Protein AF-A0A2X3IL36-F1 (afdb_monomer)

Mean predicted aligned error: 7.63 Å

Secondary structure (DSSP, 8-state):
-TTHHHHHHHHHH-TT--------SS---HHHHT-S----SSPPPTT--SPP-------------HHHHHHH---SSGGGGGGS--EEE-SSGGGG-EEEE-TTS-EEEE----SEEES-HHHH-SSTT--

Radius of gyration: 18.73 Å; Cα contacts (8 Å, |Δi|>4): 87; chains: 1; bounding box: 45×31×51 Å

Sequence (131 aa):
MCYCPFLKHTLATWPRLDIEVNFTDRVVDLVAEGFDLSLRLGNLPEDSQLIARTVQRIRPHLFASPDYLASSGVPGVPEDLRLHQRLIYGLSPQTADWTLFTTSNESVVVAGHSRIRFDSGEAIAPPLLQA

Foldseek 3Di:
DPCVVVVVVVCVVPVPDDDDDDDDQDDDDCVVVVHPDDDHDDDDDPPDPDDDDDPDDDDDDDDDDPVQCVVPNDDPDPQCCLVPADEFADPDPVRQWDFDADPVRDTDINDDDHPHYDPDPVVVDPDPPPD

Organism: NCBI:txid158822

InterPro domains:
  IPR005119 LysR, substrate-binding [PF03466] (5-125)
  IPR058163 LysR-type transcriptional regulator, proteobacterial-type [PTHR30537] (5-124)

Structure (mmCIF, N/CA/C/O backbone):
data_AF-A0A2X3IL36-F1
#
_entry.id   AF-A0A2X3IL36-F1
#
loop_
_atom_site.group_PDB
_atom_site.id
_atom_site.type_symbol
_atom_site.label_atom_id
_atom_site.label_alt_id
_atom_site.label_comp_id
_atom_site.label_asym_id
_atom_site.label_entity_id
_atom_site.label_seq_id
_atom_site.pdbx_PDB_ins_code
_atom_site.Cartn_x
_atom_site.Cartn_y
_atom_site.Cartn_z
_atom_site.occupancy
_atom_site.B_iso_or_equiv
_atom_site.auth_seq_id
_atom_site.auth_comp_id
_atom_site.auth_asym_id
_atom_site.auth_atom_id
_atom_site.pdbx_PDB_model_num
ATOM 1 N N . MET A 1 1 ? -7.039 -6.684 -11.180 1.00 51.50 1 MET A N 1
ATOM 2 C CA . MET A 1 1 ? -5.713 -6.097 -11.497 1.00 51.50 1 MET A CA 1
ATOM 3 C C . MET A 1 1 ? -5.857 -4.888 -12.419 1.00 51.50 1 MET A C 1
ATOM 5 O O . MET A 1 1 ? -6.236 -5.040 -13.572 1.00 51.50 1 MET A O 1
ATOM 9 N N . CYS A 1 2 ? -5.590 -3.681 -11.922 1.00 62.34 2 CYS A N 1
ATOM 10 C CA . CYS A 1 2 ? -5.830 -2.406 -12.617 1.00 62.34 2 CYS A CA 1
ATOM 11 C C . CYS A 1 2 ? -4.788 -2.026 -13.695 1.00 62.34 2 CYS A C 1
ATOM 13 O O . CYS A 1 2 ? -4.993 -1.046 -14.406 1.00 62.34 2 CYS A O 1
ATOM 15 N N . TYR A 1 3 ? -3.702 -2.792 -13.860 1.00 69.62 3 TYR A N 1
ATOM 16 C CA . TYR A 1 3 ? -2.597 -2.451 -14.774 1.00 69.62 3 TYR A CA 1
ATOM 17 C C . TYR A 1 3 ? -2.770 -2.979 -16.208 1.00 69.62 3 TYR A C 1
ATOM 19 O O . TYR A 1 3 ? -2.212 -2.413 -17.148 1.00 69.62 3 TYR A O 1
ATOM 27 N N . CYS A 1 4 ? -3.563 -4.037 -16.407 1.00 75.44 4 CYS A N 1
ATOM 28 C CA . CYS A 1 4 ? -3.726 -4.681 -17.715 1.00 75.44 4 CYS A CA 1
ATOM 29 C C . CYS A 1 4 ? -4.248 -3.742 -18.824 1.00 75.44 4 CYS A C 1
ATOM 31 O O . CYS A 1 4 ? -3.730 -3.824 -19.939 1.00 75.44 4 CYS A O 1
ATOM 33 N N . PRO A 1 5 ? -5.213 -2.828 -18.577 1.00 81.81 5 PRO A N 1
ATOM 34 C CA . PRO A 1 5 ? -5.667 -1.894 -19.610 1.00 81.81 5 PRO A CA 1
ATOM 35 C C . PRO A 1 5 ? -4.562 -0.943 -20.086 1.00 81.81 5 PRO A C 1
ATOM 37 O O . PRO A 1 5 ? -4.457 -0.679 -21.283 1.00 81.81 5 PRO A O 1
ATOM 40 N N . PHE A 1 6 ? -3.712 -0.473 -19.166 1.00 86.31 6 PHE A N 1
ATOM 41 C CA . PHE A 1 6 ? -2.587 0.403 -19.490 1.00 86.31 6 PHE A CA 1
ATOM 42 C C . PHE A 1 6 ? -1.535 -0.331 -20.327 1.00 86.31 6 PHE A C 1
ATOM 44 O O . PHE A 1 6 ? -1.179 0.136 -21.405 1.00 86.31 6 PHE A O 1
ATOM 51 N N . LEU A 1 7 ? -1.101 -1.517 -19.887 1.00 89.81 7 LEU A N 1
ATOM 52 C CA . LEU A 1 7 ? -0.116 -2.320 -20.620 1.00 89.81 7 LEU A CA 1
ATOM 53 C C . LEU A 1 7 ? -0.610 -2.677 -22.026 1.00 89.81 7 LEU A C 1
ATOM 55 O O . LEU A 1 7 ? 0.138 -2.556 -22.995 1.00 89.81 7 LEU A O 1
ATOM 59 N N . LYS A 1 8 ? -1.894 -3.033 -22.155 1.00 89.81 8 LYS A N 1
A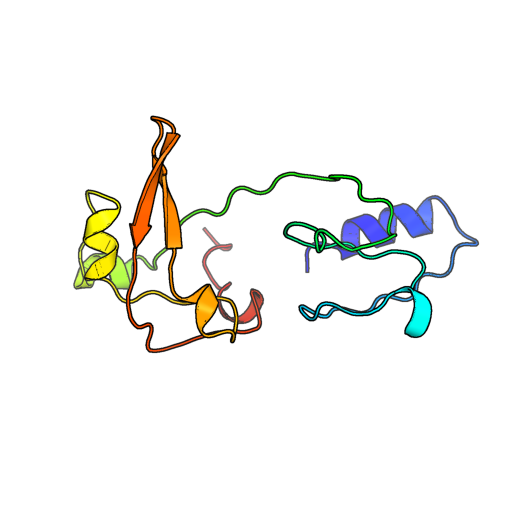TOM 60 C CA . LYS A 1 8 ? -2.520 -3.315 -23.451 1.00 89.81 8 LYS A CA 1
ATOM 61 C C . LYS A 1 8 ? -2.456 -2.109 -24.392 1.00 89.81 8 LYS A C 1
ATOM 63 O O . LYS A 1 8 ? -2.132 -2.273 -25.565 1.00 89.81 8 LYS A O 1
ATOM 68 N N . HIS A 1 9 ? -2.761 -0.911 -23.894 1.00 91.88 9 HIS A N 1
ATOM 69 C CA . HIS A 1 9 ? -2.670 0.317 -24.684 1.00 91.88 9 HIS A CA 1
ATOM 70 C C . HIS A 1 9 ? -1.224 0.627 -25.104 1.00 91.88 9 HIS A C 1
ATOM 72 O O . HIS A 1 9 ? -0.979 0.972 -26.261 1.00 91.88 9 HIS A O 1
ATOM 78 N N . THR A 1 10 ? -0.262 0.451 -24.198 1.00 91.62 10 THR A N 1
ATOM 79 C CA . THR A 1 10 ? 1.162 0.684 -24.470 1.00 91.62 10 THR A CA 1
ATOM 80 C C . THR A 1 10 ? 1.692 -0.244 -25.561 1.00 91.62 10 THR A C 1
ATOM 82 O O . THR A 1 10 ? 2.267 0.241 -26.533 1.00 91.62 10 THR A O 1
ATOM 85 N N . LEU A 1 11 ? 1.432 -1.552 -25.459 1.00 94.88 11 LEU A N 1
ATOM 86 C CA . LEU A 1 11 ? 1.857 -2.540 -26.461 1.00 94.88 11 LEU A CA 1
ATOM 87 C C . LEU A 1 11 ? 1.198 -2.303 -27.829 1.00 94.88 11 LEU A C 1
ATOM 89 O O . LEU A 1 11 ? 1.837 -2.474 -28.862 1.00 94.88 11 LEU A O 1
ATOM 93 N N . ALA A 1 12 ? -0.061 -1.847 -27.852 1.00 94.94 12 ALA A N 1
ATOM 94 C CA . ALA A 1 12 ? -0.733 -1.464 -29.095 1.00 94.94 12 ALA A CA 1
ATOM 95 C C . ALA A 1 12 ? -0.111 -0.215 -29.747 1.00 94.94 12 ALA A C 1
ATOM 97 O O . ALA A 1 12 ? -0.097 -0.097 -30.970 1.00 94.94 12 ALA A O 1
ATOM 98 N N . THR A 1 13 ? 0.406 0.712 -28.938 1.00 97.44 13 THR A N 1
ATOM 99 C CA . THR A 1 13 ? 1.039 1.954 -29.410 1.00 97.44 13 THR A CA 1
ATOM 100 C C . THR A 1 13 ? 2.481 1.716 -29.872 1.00 97.44 13 THR A C 1
ATOM 102 O O . THR A 1 13 ? 2.940 2.371 -30.807 1.00 97.44 13 THR A O 1
ATOM 105 N N . TRP A 1 14 ? 3.185 0.754 -29.263 1.00 96.81 14 TRP A N 1
ATOM 106 C CA . TRP A 1 14 ? 4.589 0.431 -29.540 1.00 96.81 14 TRP A CA 1
ATOM 107 C C . TRP A 1 14 ? 4.774 -1.066 -29.852 1.00 96.81 14 TRP A C 1
ATOM 109 O O . TRP A 1 14 ? 5.218 -1.821 -28.992 1.00 96.81 14 TRP A O 1
ATOM 119 N N . PRO A 1 15 ? 4.513 -1.517 -31.094 1.00 95.44 15 PRO A N 1
ATOM 120 C CA . PRO A 1 15 ? 4.444 -2.949 -31.421 1.00 95.44 15 PRO A CA 1
ATOM 121 C C . PRO A 1 15 ? 5.761 -3.734 -31.334 1.00 95.44 15 PRO A C 1
ATOM 123 O O . PRO A 1 15 ? 5.748 -4.953 -31.451 1.00 95.44 15 PRO A O 1
ATOM 126 N N . ARG A 1 16 ? 6.902 -3.046 -31.205 1.00 97.31 16 ARG A N 1
ATOM 127 C CA . ARG A 1 16 ? 8.234 -3.663 -31.051 1.00 97.31 16 ARG A CA 1
ATOM 128 C C . ARG A 1 16 ? 8.720 -3.677 -29.600 1.00 97.31 16 ARG A C 1
ATOM 130 O O . ARG A 1 16 ? 9.876 -4.003 -29.364 1.00 97.31 16 ARG A O 1
ATOM 137 N N . LEU A 1 17 ? 7.896 -3.209 -28.666 1.00 95.50 17 LEU A N 1
ATOM 138 C CA . LEU A 1 17 ? 8.231 -3.166 -27.252 1.00 95.50 17 LEU A CA 1
ATOM 139 C C . LEU A 1 17 ? 7.848 -4.498 -26.606 1.00 95.50 17 LEU A C 1
ATOM 141 O O . LEU A 1 17 ? 6.673 -4.859 -26.609 1.00 95.50 17 LEU A O 1
ATOM 145 N N . ASP A 1 18 ? 8.823 -5.167 -26.004 1.00 94.44 18 ASP A N 1
ATOM 146 C CA . ASP A 1 18 ? 8.591 -6.289 -25.098 1.00 94.44 18 ASP A CA 1
ATOM 147 C C . ASP A 1 18 ? 8.552 -5.769 -23.655 1.00 94.44 18 ASP A C 1
ATOM 149 O O . ASP A 1 18 ? 9.320 -4.879 -23.286 1.00 94.44 18 ASP A O 1
ATOM 153 N N . ILE A 1 19 ? 7.625 -6.283 -22.842 1.00 92.56 19 ILE A N 1
ATOM 154 C CA . ILE A 1 19 ? 7.458 -5.871 -21.442 1.00 92.56 19 ILE A CA 1
ATOM 155 C C . ILE A 1 19 ? 7.434 -7.114 -20.556 1.00 92.56 19 ILE A C 1
ATOM 157 O O . ILE A 1 19 ? 6.523 -7.936 -20.659 1.00 92.56 19 ILE A O 1
ATOM 161 N N . GLU A 1 20 ? 8.387 -7.197 -19.633 1.00 92.88 20 GLU A N 1
ATOM 162 C CA . GLU A 1 20 ? 8.361 -8.127 -18.506 1.00 92.88 20 GLU A CA 1
ATOM 163 C C . GLU A 1 20 ? 7.881 -7.388 -17.250 1.00 92.88 20 GLU A C 1
ATOM 165 O O . GLU A 1 20 ? 8.306 -6.266 -16.976 1.00 92.88 20 GLU A O 1
ATOM 170 N N . VAL A 1 21 ? 6.951 -7.986 -16.497 1.00 91.25 21 VAL A N 1
ATOM 171 C CA . VAL A 1 21 ? 6.355 -7.354 -15.311 1.00 91.25 21 VAL A CA 1
ATOM 172 C C . VAL A 1 21 ? 6.494 -8.266 -14.103 1.00 91.25 21 VAL A C 1
ATOM 174 O O . VAL A 1 21 ? 6.005 -9.394 -14.111 1.00 91.25 21 VAL A O 1
ATOM 177 N N . ASN A 1 22 ? 7.087 -7.733 -13.037 1.00 90.44 22 ASN A N 1
ATOM 178 C CA . ASN A 1 22 ? 7.132 -8.358 -11.723 1.00 90.44 22 ASN A CA 1
ATOM 179 C C . ASN A 1 22 ? 6.240 -7.582 -10.739 1.00 90.44 22 ASN A C 1
ATOM 181 O O . ASN A 1 22 ? 6.294 -6.353 -10.687 1.00 90.44 22 ASN A O 1
ATOM 185 N N . PHE A 1 23 ? 5.421 -8.294 -9.961 1.00 87.00 23 PHE A N 1
ATOM 186 C CA . PHE A 1 23 ? 4.609 -7.705 -8.896 1.00 87.00 23 PHE A CA 1
ATOM 187 C C . PHE A 1 23 ? 5.192 -8.085 -7.537 1.00 87.00 23 PHE A C 1
ATOM 189 O O . PHE A 1 23 ? 5.213 -9.259 -7.171 1.00 87.00 23 PHE A O 1
ATOM 196 N N . THR A 1 24 ? 5.645 -7.084 -6.786 1.00 84.75 24 THR A N 1
ATOM 197 C CA . THR A 1 24 ? 6.182 -7.264 -5.437 1.00 84.75 24 THR A CA 1
ATOM 198 C C . THR A 1 24 ? 5.997 -5.995 -4.612 1.00 84.75 24 THR A C 1
ATO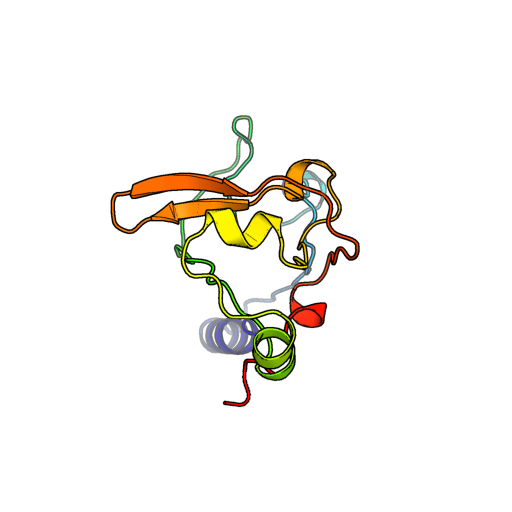M 200 O O . THR A 1 24 ? 6.248 -4.888 -5.089 1.00 84.75 24 THR A O 1
ATOM 203 N N . ASP A 1 25 ? 5.591 -6.148 -3.353 1.00 78.44 25 ASP A N 1
ATOM 204 C CA . ASP A 1 25 ? 5.527 -5.041 -2.391 1.00 78.44 25 ASP A CA 1
ATOM 205 C C . ASP A 1 25 ? 6.896 -4.717 -1.773 1.00 78.44 25 ASP A C 1
ATOM 207 O O . ASP A 1 25 ? 7.094 -3.660 -1.164 1.00 78.44 25 ASP A O 1
ATOM 211 N N . ARG A 1 26 ? 7.888 -5.598 -1.952 1.00 78.38 26 ARG A N 1
ATOM 212 C CA . ARG A 1 26 ? 9.239 -5.399 -1.417 1.00 78.38 26 ARG A CA 1
ATOM 213 C C . ARG A 1 26 ? 9.926 -4.222 -2.096 1.00 78.38 26 ARG A C 1
ATOM 215 O O . ARG A 1 26 ? 9.728 -3.960 -3.282 1.00 78.38 26 ARG A O 1
ATOM 222 N N . VAL A 1 27 ? 10.745 -3.497 -1.339 1.00 78.69 27 VAL A N 1
ATOM 223 C CA . VAL A 1 27 ? 11.719 -2.565 -1.920 1.00 78.69 27 VAL A CA 1
ATOM 224 C C . VAL A 1 27 ? 12.866 -3.411 -2.463 1.00 78.69 27 VAL A C 1
ATOM 226 O O . VAL A 1 27 ? 13.491 -4.148 -1.703 1.00 78.69 27 VAL A O 1
ATOM 229 N N . VAL A 1 28 ? 13.068 -3.347 -3.775 1.00 83.56 28 VAL A N 1
ATOM 230 C CA . VAL A 1 28 ? 14.089 -4.095 -4.517 1.00 83.56 28 VAL A CA 1
ATOM 231 C C . VAL A 1 28 ? 15.140 -3.133 -5.053 1.00 83.56 28 VAL A C 1
ATOM 233 O O . VAL A 1 28 ? 14.840 -1.959 -5.296 1.00 83.56 28 VAL A O 1
ATOM 236 N N . ASP A 1 29 ? 16.361 -3.623 -5.231 1.00 85.75 29 ASP A N 1
ATOM 237 C CA . ASP A 1 29 ? 17.412 -2.863 -5.900 1.00 85.75 29 ASP A CA 1
ATOM 238 C C . ASP A 1 29 ? 17.230 -3.018 -7.412 1.00 85.75 29 ASP A C 1
ATOM 240 O O . ASP A 1 29 ? 17.527 -4.065 -7.983 1.00 85.75 29 ASP A O 1
ATOM 244 N N . LEU A 1 30 ? 16.713 -1.972 -8.060 1.00 88.75 30 LEU A N 1
ATOM 245 C CA . LEU A 1 30 ? 16.410 -2.011 -9.492 1.00 88.75 30 LEU A CA 1
ATOM 246 C C . LEU A 1 30 ? 17.653 -2.267 -10.343 1.00 88.75 30 LEU A C 1
ATOM 248 O O . LEU A 1 30 ? 17.560 -2.952 -11.354 1.00 88.75 30 LEU A O 1
ATOM 252 N N . VAL A 1 31 ? 18.812 -1.750 -9.929 1.00 87.88 31 VAL A N 1
ATOM 253 C CA . VAL A 1 31 ? 20.050 -1.888 -10.700 1.00 87.88 31 VAL A CA 1
ATOM 254 C C . VAL A 1 31 ? 20.587 -3.305 -10.558 1.00 87.88 31 VAL A C 1
ATOM 256 O O . VAL A 1 31 ? 20.901 -3.942 -11.561 1.00 87.88 31 VAL A O 1
ATOM 259 N N . ALA A 1 32 ? 20.666 -3.814 -9.327 1.00 89.56 32 ALA A N 1
ATOM 260 C CA . ALA A 1 32 ? 21.170 -5.160 -9.077 1.00 89.56 32 ALA A CA 1
ATOM 261 C C . ALA A 1 32 ? 20.249 -6.252 -9.648 1.00 89.56 32 ALA A C 1
ATOM 263 O O . ALA A 1 32 ? 20.739 -7.293 -10.083 1.00 89.56 32 ALA A O 1
ATOM 264 N N . GLU A 1 33 ? 18.933 -6.018 -9.665 1.00 89.44 33 GLU A N 1
ATOM 265 C CA . GLU A 1 33 ? 17.936 -6.967 -10.178 1.00 89.44 33 GLU A CA 1
ATOM 266 C C . GLU A 1 33 ? 17.613 -6.775 -11.673 1.00 89.44 33 GLU A C 1
ATOM 268 O O . GLU A 1 33 ? 16.869 -7.571 -12.240 1.00 89.44 33 GLU A O 1
ATOM 273 N N . GLY A 1 34 ? 18.199 -5.771 -12.337 1.00 91.50 34 GLY A N 1
ATOM 274 C CA . GLY A 1 34 ? 18.059 -5.565 -13.783 1.00 91.50 34 GLY A CA 1
ATOM 275 C C . GLY A 1 34 ? 16.718 -4.970 -14.226 1.00 91.50 34 GLY A C 1
ATOM 276 O O . GLY A 1 34 ? 16.301 -5.183 -15.361 1.00 91.50 34 GLY A O 1
ATOM 277 N N . PHE A 1 35 ? 16.035 -4.229 -13.351 1.00 92.81 35 PHE A N 1
ATOM 278 C CA . PHE A 1 35 ? 14.810 -3.506 -13.687 1.00 92.81 35 PHE A CA 1
ATOM 279 C C . PHE A 1 35 ? 15.111 -2.106 -14.232 1.00 92.81 35 PHE A C 1
ATOM 281 O O . PHE A 1 35 ? 15.775 -1.301 -13.581 1.00 92.81 35 PHE A O 1
ATOM 288 N N . ASP A 1 36 ? 14.505 -1.763 -15.369 1.00 91.88 36 ASP A N 1
ATOM 289 C CA . ASP A 1 36 ? 14.602 -0.413 -15.943 1.00 91.88 36 ASP A CA 1
ATOM 290 C C . ASP A 1 36 ? 13.694 0.610 -15.235 1.00 91.88 36 ASP A C 1
ATOM 292 O O . ASP A 1 36 ? 13.979 1.809 -15.202 1.00 91.88 36 ASP A O 1
ATOM 296 N N . LEU A 1 37 ? 12.561 0.153 -14.687 1.00 90.56 37 LEU A N 1
ATOM 297 C CA . LEU A 1 37 ? 11.534 1.004 -14.087 1.00 90.56 37 LEU A CA 1
ATOM 298 C C . LEU A 1 37 ? 10.819 0.276 -12.947 1.00 90.56 37 LEU A C 1
ATOM 300 O O . LEU A 1 37 ? 10.492 -0.902 -13.054 1.00 90.56 37 LEU A O 1
ATOM 304 N N . SER A 1 38 ? 10.472 1.019 -11.893 1.00 90.00 38 SER A N 1
ATOM 305 C CA . SER A 1 38 ? 9.489 0.567 -10.906 1.00 90.00 38 SER A CA 1
ATOM 306 C C . SER A 1 38 ? 8.359 1.573 -10.735 1.00 90.00 38 SER A C 1
ATOM 308 O O . SER A 1 38 ? 8.564 2.788 -10.758 1.00 90.00 38 SER A O 1
ATOM 310 N N . LEU A 1 39 ? 7.149 1.051 -10.545 1.00 88.50 39 LEU A N 1
ATOM 311 C CA . LEU A 1 39 ? 5.984 1.818 -10.122 1.00 88.50 39 LEU A CA 1
ATOM 312 C C . LEU A 1 39 ? 5.690 1.447 -8.673 1.00 88.50 39 LEU A C 1
ATOM 314 O O . LEU A 1 39 ? 5.435 0.284 -8.373 1.00 88.50 39 LEU A O 1
ATOM 318 N N . ARG A 1 40 ? 5.746 2.430 -7.771 1.00 84.56 40 ARG A N 1
ATOM 319 C CA . ARG A 1 40 ? 5.597 2.202 -6.329 1.00 84.56 40 ARG A CA 1
ATOM 320 C C . ARG A 1 40 ? 4.583 3.152 -5.710 1.00 84.56 40 ARG A C 1
ATOM 322 O O . ARG A 1 40 ? 4.446 4.299 -6.134 1.00 84.56 40 ARG A O 1
ATOM 329 N N . LEU A 1 41 ? 3.906 2.663 -4.675 1.00 82.00 41 LEU A N 1
ATOM 330 C CA . LEU A 1 41 ? 3.150 3.487 -3.739 1.00 82.00 41 LEU A CA 1
ATOM 331 C C . LEU A 1 41 ? 4.078 3.891 -2.588 1.00 82.00 41 LEU A C 1
ATOM 333 O O . LEU A 1 41 ? 4.734 3.036 -1.999 1.00 82.00 41 LEU A O 1
ATOM 337 N N . GLY A 1 42 ? 4.117 5.184 -2.269 1.00 77.19 42 GLY A N 1
ATOM 338 C CA . GLY A 1 42 ? 4.963 5.734 -1.209 1.00 77.19 42 GLY A CA 1
ATOM 339 C C . GLY A 1 42 ? 6.200 6.468 -1.726 1.00 77.19 42 GLY A C 1
ATOM 340 O O . GLY A 1 42 ? 6.384 6.663 -2.929 1.00 77.19 42 GLY A O 1
ATOM 341 N N . ASN A 1 43 ? 7.020 6.931 -0.789 1.00 68.69 43 ASN A N 1
ATOM 342 C CA . ASN A 1 43 ? 8.222 7.704 -1.079 1.00 68.69 43 ASN A CA 1
ATOM 343 C C . ASN A 1 43 ? 9.403 6.771 -1.382 1.00 68.69 43 ASN A C 1
ATOM 345 O O . ASN A 1 43 ? 9.472 5.654 -0.866 1.00 68.69 43 ASN A O 1
ATOM 349 N N . LEU A 1 44 ? 10.341 7.238 -2.209 1.00 69.12 44 LEU A N 1
ATOM 350 C CA . LEU A 1 44 ? 11.643 6.583 -2.321 1.00 69.12 44 LEU A CA 1
ATOM 351 C C . LEU A 1 44 ? 12.435 6.772 -1.016 1.00 69.12 44 LEU A C 1
ATOM 353 O O . LEU A 1 44 ? 12.232 7.785 -0.341 1.00 69.12 44 LEU A O 1
ATOM 357 N N . PRO A 1 45 ? 13.342 5.838 -0.674 1.00 68.75 45 PRO A N 1
ATOM 358 C CA . PRO A 1 45 ? 14.322 6.060 0.384 1.00 68.75 45 PRO A CA 1
ATOM 359 C C . PRO A 1 45 ? 15.094 7.361 0.136 1.00 68.75 45 PRO A C 1
ATOM 361 O O . PRO A 1 45 ? 15.449 7.645 -1.010 1.00 68.75 45 PRO A O 1
ATOM 364 N N . GLU A 1 46 ? 15.365 8.125 1.197 1.00 63.62 46 GLU A N 1
ATOM 365 C CA . GLU A 1 46 ? 16.060 9.422 1.105 1.00 63.62 46 GLU A CA 1
ATOM 366 C C . GLU A 1 46 ? 17.453 9.299 0.463 1.00 63.62 46 GLU A C 1
ATOM 368 O O . GLU A 1 46 ? 17.874 10.198 -0.259 1.00 63.62 46 GLU A O 1
ATOM 373 N N . ASP A 1 47 ? 18.106 8.144 0.625 1.00 62.91 47 ASP A N 1
ATOM 374 C CA . ASP A 1 47 ? 19.454 7.867 0.109 1.00 62.91 47 ASP A CA 1
ATOM 375 C C . ASP A 1 47 ? 19.471 7.202 -1.284 1.00 62.91 47 ASP A C 1
ATOM 377 O O . ASP A 1 47 ? 20.490 6.665 -1.724 1.00 62.91 47 ASP A O 1
ATOM 381 N N . SER A 1 48 ? 18.343 7.184 -2.000 1.00 71.94 48 SER A N 1
ATOM 382 C CA . SER A 1 48 ? 18.290 6.582 -3.333 1.00 71.94 48 SER A CA 1
ATOM 383 C C . SER A 1 48 ? 18.947 7.483 -4.385 1.00 71.94 48 SER A C 1
ATOM 385 O O . SER A 1 48 ? 18.553 8.631 -4.565 1.00 71.94 48 SER A O 1
ATOM 387 N N . GLN A 1 49 ? 19.886 6.938 -5.167 1.00 81.81 49 GLN A N 1
ATOM 388 C CA . GLN A 1 49 ? 20.431 7.612 -6.360 1.00 81.81 49 GLN A CA 1
ATOM 389 C C . GLN A 1 49 ? 19.472 7.572 -7.570 1.00 81.81 49 GLN A C 1
ATOM 391 O O . GLN A 1 49 ? 19.848 7.945 -8.681 1.00 81.81 49 GLN A O 1
ATOM 396 N N . LEU A 1 50 ? 18.239 7.088 -7.386 1.00 85.38 50 LEU A N 1
ATOM 397 C CA . LEU A 1 50 ? 17.249 6.962 -8.450 1.00 85.38 50 LEU A CA 1
ATOM 398 C C . LEU A 1 50 ? 16.524 8.287 -8.707 1.00 85.38 50 LEU A C 1
ATOM 400 O O . LEU A 1 50 ? 16.210 9.049 -7.793 1.00 85.38 50 LEU A O 1
ATOM 404 N N . ILE A 1 51 ? 16.167 8.524 -9.970 1.00 88.19 51 ILE A N 1
ATOM 405 C CA . ILE A 1 51 ? 15.294 9.639 -10.342 1.00 88.19 51 ILE A CA 1
ATOM 406 C C . ILE A 1 51 ? 13.840 9.241 -10.067 1.00 88.19 51 ILE A C 1
ATOM 408 O O . ILE A 1 51 ? 13.310 8.307 -10.668 1.00 88.19 51 ILE A O 1
ATOM 412 N N . ALA A 1 52 ? 13.173 9.989 -9.187 1.00 88.19 52 ALA A N 1
ATOM 413 C CA . ALA A 1 52 ? 11.763 9.802 -8.857 1.00 88.19 52 ALA A CA 1
ATOM 414 C C . ALA A 1 52 ? 10.863 10.758 -9.643 1.00 88.19 52 ALA A C 1
ATOM 416 O O . ALA A 1 52 ? 11.129 11.959 -9.715 1.00 88.19 52 ALA A O 1
ATOM 417 N N . ARG A 1 53 ? 9.714 10.266 -10.116 1.00 88.31 53 ARG A N 1
ATOM 418 C CA . ARG A 1 53 ? 8.621 11.123 -10.586 1.00 88.31 53 ARG A CA 1
ATOM 419 C C . ARG A 1 53 ? 7.290 10.649 -10.024 1.00 88.31 53 ARG A C 1
ATOM 421 O O . ARG A 1 53 ? 6.905 9.499 -10.202 1.00 88.31 53 ARG A O 1
ATOM 428 N N . THR A 1 54 ? 6.545 11.559 -9.401 1.00 89.31 54 THR A N 1
ATOM 429 C CA . THR A 1 54 ? 5.155 11.286 -9.021 1.00 89.31 54 THR A CA 1
ATOM 430 C C . THR A 1 54 ? 4.294 11.172 -10.278 1.00 89.31 54 THR A C 1
ATOM 432 O O . THR A 1 54 ? 4.127 12.152 -11.003 1.00 89.31 54 THR A O 1
ATOM 435 N N . VAL A 1 55 ? 3.740 9.982 -10.524 1.00 88.69 55 VAL A N 1
ATOM 436 C CA . VAL A 1 55 ? 2.787 9.734 -11.622 1.00 88.69 55 VAL A CA 1
ATOM 437 C C . VAL A 1 55 ? 1.363 10.077 -11.187 1.00 88.69 55 VAL A C 1
ATOM 439 O O . VAL A 1 55 ? 0.625 10.719 -11.927 1.00 88.69 55 VAL A O 1
ATOM 442 N N . GLN A 1 56 ? 0.989 9.700 -9.963 1.00 86.31 56 GLN A N 1
ATOM 443 C CA . GLN A 1 56 ? -0.325 9.976 -9.394 1.00 86.31 56 GLN A CA 1
ATOM 444 C C . GLN A 1 56 ? -0.249 10.018 -7.866 1.00 86.31 56 GLN A C 1
ATOM 446 O O . GLN A 1 56 ? 0.554 9.317 -7.254 1.00 86.31 56 GLN A O 1
ATOM 451 N N . ARG A 1 57 ? -1.106 10.834 -7.246 1.00 85.88 57 ARG A N 1
ATOM 452 C CA . ARG A 1 57 ? -1.355 10.800 -5.800 1.00 85.88 57 ARG A CA 1
ATOM 453 C C . ARG A 1 57 ? -2.655 10.050 -5.549 1.00 85.88 57 ARG A C 1
ATOM 455 O O . ARG A 1 57 ? -3.682 10.398 -6.128 1.00 85.88 57 ARG A O 1
ATOM 462 N N . ILE A 1 58 ? -2.602 9.041 -4.691 1.00 80.88 58 ILE A N 1
ATOM 463 C CA . ILE A 1 58 ? -3.768 8.263 -4.268 1.00 80.88 58 ILE A CA 1
ATOM 464 C C . ILE A 1 58 ? -4.080 8.650 -2.827 1.00 80.88 58 ILE A C 1
ATOM 466 O O . ILE A 1 58 ? -3.169 8.810 -2.016 1.00 80.88 58 ILE A O 1
ATOM 470 N N . ARG A 1 59 ? -5.366 8.832 -2.521 1.00 78.19 59 ARG A N 1
ATOM 471 C CA . ARG A 1 59 ? -5.841 9.083 -1.160 1.00 78.19 59 ARG A CA 1
ATOM 472 C C . ARG A 1 59 ? -6.494 7.804 -0.641 1.00 78.19 59 ARG A C 1
ATOM 474 O O . ARG A 1 59 ? -7.492 7.386 -1.228 1.00 78.19 59 ARG A O 1
ATOM 481 N N . PRO A 1 60 ? -5.934 7.153 0.389 1.00 78.88 60 PRO A N 1
ATOM 482 C CA . PRO A 1 60 ? -6.604 6.024 1.008 1.00 78.88 60 PRO A CA 1
ATOM 483 C C . PRO A 1 60 ? -7.878 6.509 1.707 1.00 78.88 60 PRO A C 1
ATOM 485 O O . PRO A 1 60 ? -7.918 7.604 2.269 1.00 78.88 60 PRO A O 1
ATOM 488 N N . HIS A 1 61 ? -8.908 5.672 1.671 1.00 83.44 61 HIS A N 1
ATOM 489 C CA . HIS A 1 61 ? -10.154 5.872 2.399 1.00 83.44 61 HIS A CA 1
ATOM 490 C C . HIS A 1 61 ? -10.352 4.720 3.383 1.00 83.44 61 HIS A C 1
ATOM 492 O O . HIS A 1 61 ? -9.806 3.631 3.197 1.00 83.44 61 HIS A O 1
ATOM 498 N N . LEU A 1 62 ? -11.121 4.978 4.438 1.00 86.69 62 LEU A N 1
ATOM 499 C CA . LEU A 1 62 ? -11.505 3.961 5.407 1.00 86.69 62 LEU A CA 1
ATOM 500 C C . LEU A 1 62 ? -12.790 3.284 4.949 1.00 86.69 62 LEU A C 1
ATOM 502 O O . LEU A 1 62 ? -13.736 3.949 4.531 1.00 86.69 62 LEU A O 1
ATOM 506 N N . PHE A 1 63 ? -12.816 1.963 5.068 1.00 87.62 63 PHE A N 1
ATOM 507 C CA . PHE A 1 63 ? -13.964 1.144 4.719 1.00 87.62 63 PHE A CA 1
ATOM 508 C C . PHE A 1 63 ? -14.229 0.133 5.826 1.00 87.62 63 PHE A C 1
ATOM 510 O O . PHE A 1 63 ? -13.312 -0.314 6.516 1.00 87.62 63 PHE A O 1
ATOM 517 N N . ALA A 1 64 ? -15.491 -0.246 5.961 1.00 90.00 6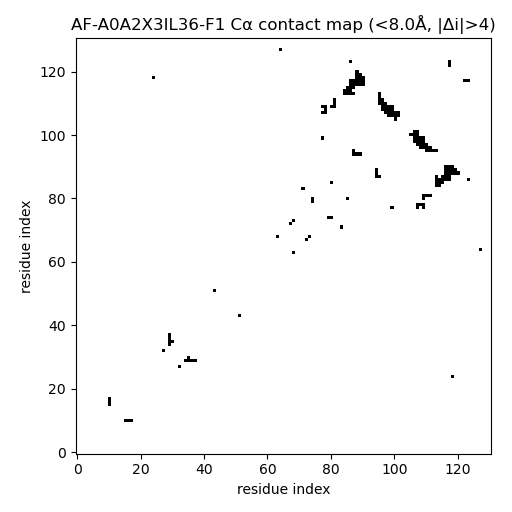4 ALA A N 1
ATOM 518 C CA . ALA A 1 64 ? -15.942 -1.317 6.829 1.00 90.00 64 ALA A CA 1
ATOM 519 C C . ALA A 1 64 ? -17.139 -2.005 6.169 1.00 90.00 64 ALA A C 1
ATOM 521 O O . ALA A 1 64 ? -17.861 -1.381 5.388 1.00 90.00 64 ALA A O 1
ATOM 522 N N . SER A 1 65 ? -17.355 -3.286 6.468 1.00 90.50 65 SER A N 1
ATOM 523 C CA . SER A 1 65 ? -18.561 -3.964 5.998 1.00 90.50 65 SER A CA 1
ATOM 524 C C . SER A 1 65 ? -19.799 -3.424 6.731 1.00 90.50 65 SER A C 1
ATOM 526 O O . SER A 1 65 ? -19.701 -3.051 7.907 1.00 90.50 65 SER A O 1
ATOM 528 N N . PRO A 1 66 ? -20.978 -3.412 6.085 1.00 90.81 66 PRO A N 1
ATOM 529 C CA . PRO A 1 66 ? -22.222 -3.017 6.743 1.00 90.81 66 PRO A CA 1
ATOM 530 C C . PRO A 1 66 ? -22.500 -3.825 8.020 1.00 90.81 66 PRO A C 1
ATOM 532 O O . PRO A 1 66 ? -22.824 -3.243 9.052 1.00 90.81 66 PRO A O 1
ATOM 535 N N . ASP A 1 67 ? -22.278 -5.142 7.987 1.00 92.94 67 ASP A N 1
ATOM 536 C CA . ASP A 1 67 ? -22.490 -6.036 9.137 1.00 92.94 67 ASP A CA 1
ATOM 537 C C . ASP A 1 67 ? -21.560 -5.715 10.317 1.00 92.94 67 ASP A C 1
ATOM 539 O O . ASP A 1 67 ? -21.947 -5.799 11.489 1.00 92.94 67 ASP A O 1
ATOM 543 N N . TYR A 1 68 ? -20.323 -5.303 10.023 1.00 91.88 68 TYR A N 1
ATOM 544 C CA . TYR A 1 68 ? -19.393 -4.855 11.053 1.00 91.88 68 TYR A CA 1
ATOM 545 C C . TYR A 1 68 ? -19.890 -3.570 11.719 1.00 91.88 68 TYR A C 1
ATOM 547 O O . TYR A 1 68 ? -19.919 -3.487 12.946 1.00 91.88 68 TYR A O 1
ATOM 555 N N . LEU A 1 69 ? -20.335 -2.589 10.930 1.00 93.38 69 LEU A N 1
ATOM 556 C CA . LEU A 1 69 ? -20.851 -1.322 11.455 1.00 93.38 69 LEU A CA 1
ATOM 557 C C . LEU A 1 69 ? -22.164 -1.504 12.229 1.00 93.38 69 LEU A C 1
ATOM 559 O O . LEU A 1 69 ? -22.373 -0.834 13.237 1.00 93.38 69 LEU A O 1
ATOM 563 N N . ALA A 1 70 ? -23.021 -2.442 11.816 1.00 93.94 70 ALA A N 1
ATOM 564 C CA . ALA A 1 70 ? -24.257 -2.765 12.526 1.00 93.94 70 ALA A CA 1
ATOM 565 C C . ALA A 1 70 ? -24.003 -3.351 13.927 1.00 93.94 70 ALA A C 1
ATOM 567 O O . ALA A 1 70 ? -24.771 -3.094 14.851 1.00 93.94 70 ALA A O 1
ATOM 568 N N . SER A 1 71 ? -22.927 -4.125 14.094 1.00 94.69 71 SER A N 1
ATOM 569 C CA . SER A 1 71 ? -22.576 -4.761 15.373 1.00 94.69 71 SER A CA 1
ATOM 570 C C . SER A 1 71 ? -21.649 -3.916 16.250 1.00 94.69 71 SER A C 1
ATOM 572 O O . SER A 1 71 ? -21.760 -3.959 17.472 1.00 94.69 71 SER A O 1
ATOM 574 N N . SER A 1 72 ? -20.736 -3.158 15.640 1.00 93.50 72 SER A N 1
ATOM 575 C CA . SER A 1 72 ? -19.681 -2.411 16.341 1.00 93.50 72 SER A CA 1
ATOM 576 C C . SER A 1 72 ? -19.944 -0.907 16.432 1.00 93.50 72 SER A C 1
ATOM 578 O O . SER A 1 72 ? -19.204 -0.210 17.119 1.00 93.50 72 SER A O 1
ATOM 580 N N . GLY A 1 73 ? -20.981 -0.401 15.760 1.00 94.50 73 GLY A N 1
ATOM 581 C CA . GLY A 1 73 ? -21.265 1.027 15.649 1.00 94.50 73 GLY A CA 1
ATOM 582 C C . GLY A 1 73 ? -20.447 1.724 14.556 1.00 94.50 73 GLY A C 1
ATOM 583 O O . GLY A 1 73 ? -19.477 1.181 14.023 1.00 94.50 73 GLY A O 1
ATOM 584 N N . VAL A 1 74 ? -20.864 2.945 14.212 1.00 94.94 74 VAL A N 1
ATOM 585 C CA . VAL A 1 74 ? -20.162 3.820 13.261 1.00 94.94 74 VAL A CA 1
ATOM 586 C C . VAL A 1 74 ? -19.288 4.809 14.046 1.00 94.94 74 VAL A C 1
ATOM 588 O O . VAL A 1 74 ? -19.834 5.507 14.902 1.00 94.94 74 VAL A O 1
ATOM 591 N N . PRO A 1 75 ? -17.973 4.904 13.763 1.00 93.38 75 PRO A N 1
ATOM 592 C CA . PRO A 1 75 ? -17.091 5.900 14.374 1.00 93.38 75 PRO A CA 1
ATOM 593 C C . PRO A 1 75 ? -17.587 7.327 14.106 1.00 93.38 75 PRO A C 1
ATOM 595 O O . PRO A 1 75 ? -17.866 7.671 12.955 1.00 93.38 75 PRO A O 1
ATOM 598 N N . GLY A 1 76 ? -17.673 8.162 15.143 1.00 91.19 76 GLY A N 1
ATOM 599 C CA . GLY A 1 76 ? -18.031 9.577 15.011 1.00 91.19 76 GLY A CA 1
ATOM 600 C C . GLY A 1 76 ? -16.811 10.469 14.783 1.00 91.19 76 GLY A C 1
ATOM 601 O O . GLY A 1 76 ? -16.898 11.464 14.063 1.00 91.19 76 GLY A O 1
ATOM 602 N N . VAL A 1 77 ? -15.669 10.092 15.364 1.00 89.50 77 VAL A N 1
ATOM 603 C CA . VAL A 1 77 ? -14.381 10.788 15.229 1.00 89.50 77 VAL A CA 1
ATOM 604 C C . VAL A 1 77 ? -13.231 9.803 14.963 1.00 89.50 77 VAL A C 1
ATOM 606 O O . VAL A 1 77 ? -13.350 8.618 15.286 1.00 89.50 77 VAL A O 1
ATOM 609 N N . PRO A 1 78 ? -12.100 10.243 14.370 1.00 89.44 78 PRO A N 1
ATOM 610 C CA . PRO A 1 78 ? -10.958 9.367 14.087 1.00 89.44 78 PRO A CA 1
ATOM 611 C C . PRO A 1 78 ? -10.432 8.596 15.308 1.00 89.44 78 PRO A C 1
ATOM 613 O O . PRO A 1 78 ? -9.961 7.468 15.173 1.00 89.44 78 PRO A O 1
ATOM 616 N N . GLU A 1 79 ? -10.519 9.174 16.503 1.00 89.75 79 GLU A N 1
ATOM 617 C CA . GLU A 1 79 ? -10.074 8.576 17.761 1.00 89.75 79 GLU A CA 1
ATOM 618 C C . GLU A 1 79 ? -10.865 7.317 18.136 1.00 89.75 79 GLU A C 1
ATOM 620 O O . GLU A 1 79 ? -10.287 6.389 18.710 1.00 89.75 79 GLU A O 1
ATOM 625 N N . ASP A 1 80 ? -12.146 7.244 17.759 1.00 91.38 80 ASP A N 1
ATOM 626 C CA . ASP A 1 80 ? -13.013 6.095 18.043 1.00 91.38 80 ASP A CA 1
ATOM 627 C C . ASP A 1 80 ? -12.460 4.814 17.405 1.00 91.38 80 ASP A C 1
ATOM 629 O O . ASP A 1 80 ? -12.620 3.720 17.945 1.00 91.38 80 ASP A O 1
ATOM 633 N N . LEU A 1 81 ? -11.710 4.935 16.300 1.00 90.81 81 LEU A N 1
ATOM 634 C CA . LEU A 1 81 ? -11.085 3.809 15.598 1.00 90.81 81 LEU A CA 1
ATOM 635 C C . LEU A 1 81 ? -10.104 3.013 16.468 1.00 90.81 81 LEU A C 1
ATOM 637 O O . LEU A 1 81 ? -9.781 1.875 16.127 1.00 90.81 81 LEU A O 1
ATOM 641 N N . ARG A 1 82 ? -9.648 3.565 17.602 1.00 88.69 82 ARG A N 1
ATOM 642 C CA . ARG A 1 82 ? -8.851 2.827 18.598 1.00 88.69 82 ARG A CA 1
ATOM 643 C C . ARG A 1 82 ? -9.630 1.679 19.241 1.00 88.69 82 ARG A C 1
ATOM 645 O O . ARG A 1 82 ? -9.018 0.713 19.687 1.00 88.69 82 ARG A O 1
ATOM 652 N N . LEU A 1 83 ? -10.958 1.783 19.284 1.00 89.44 83 LEU A N 1
ATOM 653 C CA . LEU A 1 83 ? -11.862 0.775 19.842 1.00 89.44 83 LEU A CA 1
ATOM 654 C C . LEU A 1 83 ? -12.337 -0.237 18.789 1.00 89.44 83 LEU A C 1
ATOM 656 O O . LEU A 1 83 ? -12.916 -1.265 19.138 1.00 89.44 83 LEU A O 1
ATOM 660 N N . HIS A 1 84 ? -12.074 0.025 17.507 1.00 90.88 84 HIS A N 1
ATOM 661 C CA . HIS A 1 84 ? -12.482 -0.832 16.401 1.00 90.88 84 HIS A CA 1
ATOM 662 C C . HIS A 1 84 ? -11.403 -1.850 16.013 1.00 90.88 84 HIS A C 1
ATOM 664 O O . HIS A 1 84 ? -10.197 -1.647 16.183 1.00 90.88 84 HIS A O 1
ATOM 670 N N . GLN A 1 85 ? -11.847 -2.966 15.432 1.00 88.88 85 GLN A N 1
ATOM 671 C CA . GLN A 1 85 ? -10.947 -3.934 14.818 1.00 88.88 85 GLN A CA 1
ATOM 672 C C . GLN A 1 85 ? -10.464 -3.375 13.482 1.00 88.88 85 GLN A C 1
ATOM 674 O O . GLN A 1 85 ? -11.256 -3.117 12.580 1.00 88.88 85 GLN A O 1
ATOM 679 N N . ARG A 1 86 ? -9.150 -3.194 13.359 1.00 88.56 86 ARG A N 1
ATOM 680 C CA . ARG A 1 86 ? -8.510 -2.656 12.155 1.00 88.56 86 ARG A CA 1
ATOM 681 C C . ARG A 1 86 ? -7.830 -3.778 11.389 1.00 88.56 86 ARG A C 1
ATOM 683 O O . ARG A 1 86 ? -7.137 -4.592 11.999 1.00 88.56 86 ARG A O 1
ATOM 690 N N . LEU A 1 87 ? -7.989 -3.800 10.071 1.00 87.31 87 LEU A N 1
ATOM 691 C CA . LEU A 1 87 ? -7.227 -4.674 9.178 1.00 87.31 87 LEU A CA 1
ATOM 692 C C . LEU A 1 87 ? -6.005 -3.900 8.683 1.00 87.31 87 LEU A C 1
ATOM 694 O O . LEU A 1 87 ? -6.153 -2.804 8.147 1.00 87.31 87 LEU A O 1
ATOM 698 N N . ILE A 1 88 ? -4.803 -4.435 8.898 1.00 85.19 88 ILE A N 1
ATOM 699 C CA . ILE A 1 88 ? -3.560 -3.725 8.571 1.00 85.19 88 ILE A CA 1
ATOM 700 C C . ILE A 1 88 ? -2.937 -4.308 7.308 1.00 85.19 88 ILE A C 1
ATOM 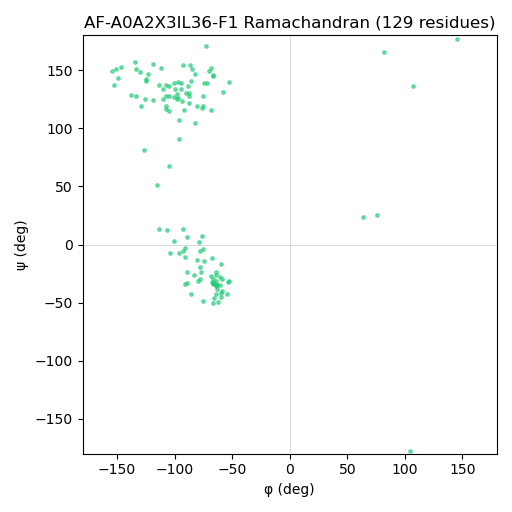702 O O . ILE A 1 88 ? -2.698 -5.512 7.231 1.00 85.19 88 ILE A O 1
ATOM 706 N N . TYR A 1 89 ? -2.640 -3.436 6.345 1.00 80.38 89 TYR A N 1
ATOM 707 C CA . TYR A 1 89 ? -1.797 -3.755 5.200 1.00 80.38 89 TYR A CA 1
ATOM 708 C C . TYR A 1 89 ? -0.324 -3.504 5.550 1.00 80.38 89 TYR A C 1
ATOM 710 O O . TYR A 1 89 ? 0.033 -2.424 6.021 1.00 80.38 89 TYR A O 1
ATOM 718 N N . GLY A 1 90 ? 0.526 -4.500 5.329 1.00 77.88 90 GLY A N 1
ATOM 719 C CA . GLY A 1 90 ? 1.945 -4.494 5.664 1.00 77.88 90 GLY A CA 1
ATOM 720 C C . GLY A 1 90 ? 2.284 -5.377 6.869 1.00 77.88 90 GLY A C 1
ATOM 721 O O . GLY A 1 90 ? 1.615 -5.365 7.905 1.00 77.88 90 GLY A O 1
ATOM 722 N N . LEU A 1 91 ? 3.377 -6.132 6.738 1.00 69.25 91 LEU A N 1
ATOM 723 C CA . LEU A 1 91 ? 3.857 -7.066 7.765 1.00 69.25 91 LEU A CA 1
ATOM 724 C C . LEU A 1 91 ? 4.886 -6.449 8.727 1.00 69.25 91 LEU A C 1
ATOM 726 O O . LEU A 1 91 ? 5.263 -7.090 9.706 1.00 69.25 91 LEU A O 1
ATOM 730 N N . SER A 1 92 ? 5.327 -5.208 8.495 1.00 66.69 92 SER A N 1
ATOM 731 C CA . SER A 1 92 ? 6.264 -4.532 9.399 1.00 66.69 92 SER A CA 1
ATOM 732 C C . SER A 1 92 ? 5.568 -4.129 10.707 1.00 66.69 92 SER A C 1
ATOM 734 O O . SER A 1 92 ? 4.451 -3.613 10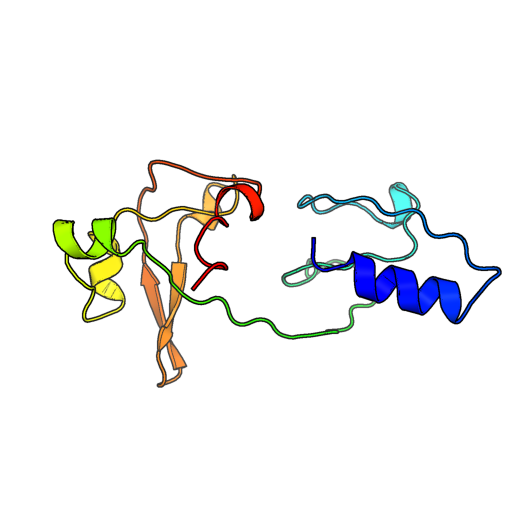.680 1.00 66.69 92 SER A O 1
ATOM 736 N N . PRO A 1 93 ? 6.200 -4.283 11.883 1.00 59.75 93 PRO A N 1
ATOM 737 C CA . PRO A 1 93 ? 5.656 -3.773 13.143 1.00 59.75 93 PRO A CA 1
ATOM 738 C C . PRO A 1 93 ? 5.283 -2.283 13.083 1.00 59.75 93 PRO A C 1
ATOM 740 O O . PRO A 1 93 ? 4.304 -1.883 13.706 1.00 59.75 93 PRO A O 1
ATOM 743 N N . GLN A 1 94 ? 6.007 -1.503 12.274 1.00 63.66 94 GLN A N 1
ATOM 744 C CA . GLN A 1 94 ? 5.841 -0.055 12.105 1.00 63.66 94 GLN A CA 1
ATOM 745 C C . GLN A 1 94 ? 4.599 0.342 11.286 1.00 63.66 94 GLN A C 1
ATOM 747 O O . GLN A 1 94 ? 4.205 1.500 11.329 1.00 63.66 94 GLN A O 1
ATOM 752 N N . THR A 1 95 ? 3.951 -0.584 10.566 1.00 64.38 95 THR A N 1
ATOM 753 C CA . THR A 1 95 ? 2.756 -0.287 9.745 1.00 64.38 95 THR A CA 1
ATOM 754 C C . THR A 1 95 ? 1.432 -0.419 10.508 1.00 64.38 95 THR A C 1
ATOM 756 O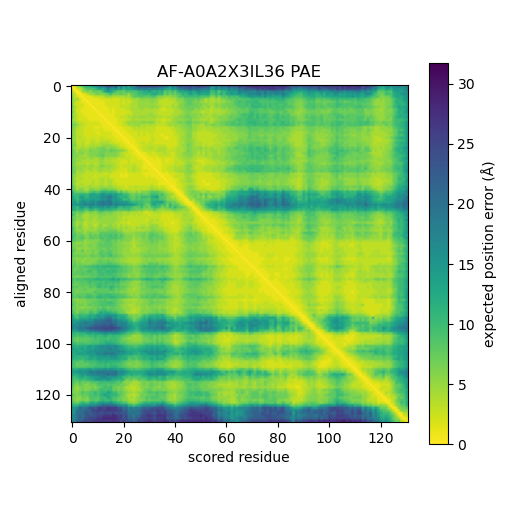 O . THR A 1 95 ? 0.366 -0.340 9.906 1.00 64.38 95 THR A O 1
ATOM 759 N N . ALA A 1 96 ? 1.470 -0.650 11.825 1.00 68.19 96 ALA A N 1
ATOM 760 C CA . ALA A 1 96 ? 0.266 -0.867 12.636 1.00 68.19 96 ALA A CA 1
ATOM 761 C C . ALA A 1 96 ? -0.509 0.418 12.972 1.00 68.19 96 ALA A C 1
ATOM 763 O O . ALA A 1 96 ? -1.711 0.359 13.254 1.00 68.19 96 ALA A O 1
ATOM 764 N N . ASP A 1 97 ? 0.171 1.562 12.945 1.00 83.75 97 ASP A N 1
ATOM 765 C CA . ASP A 1 97 ? -0.414 2.841 13.322 1.00 83.75 97 ASP A CA 1
ATOM 766 C C . ASP A 1 97 ? -0.943 3.562 12.082 1.00 83.75 97 ASP A C 1
ATOM 768 O O . ASP A 1 97 ? -0.282 3.636 11.045 1.00 83.75 97 ASP A O 1
ATOM 772 N N . TRP A 1 98 ? -2.161 4.093 12.181 1.00 87.69 98 TRP A N 1
ATOM 773 C CA . TRP A 1 98 ? -2.742 4.918 11.125 1.00 87.69 98 TRP A CA 1
ATOM 774 C C . TRP A 1 98 ? -2.565 6.388 11.468 1.00 87.69 98 TRP A C 1
ATOM 776 O O . TRP A 1 98 ? -3.034 6.837 12.512 1.00 87.69 98 TRP A O 1
ATOM 786 N N . THR A 1 99 ? -1.957 7.142 10.557 1.00 87.88 99 THR A N 1
ATOM 787 C CA . THR A 1 99 ? -1.971 8.607 10.594 1.00 87.88 99 THR A CA 1
ATOM 788 C C . THR A 1 99 ? -3.091 9.096 9.691 1.00 87.88 99 THR A C 1
ATOM 790 O O . THR A 1 99 ? -3.004 9.002 8.466 1.00 87.88 99 THR A O 1
ATOM 793 N N . LEU A 1 100 ? -4.164 9.588 10.301 1.00 88.56 100 LEU A N 1
ATOM 794 C CA . LEU A 1 100 ? -5.333 10.114 9.606 1.00 88.56 100 LEU A CA 1
ATOM 795 C C . LEU A 1 100 ? -5.267 11.633 9.591 1.00 88.56 100 LEU A C 1
ATOM 797 O O . LEU A 1 100 ? -4.918 12.237 10.598 1.00 88.56 100 LEU A O 1
ATOM 801 N N . PHE A 1 101 ? -5.621 12.242 8.465 1.00 85.81 101 PHE A N 1
ATOM 802 C CA . PHE A 1 101 ? -5.687 13.694 8.340 1.00 85.81 101 PHE A CA 1
ATOM 803 C C . PHE A 1 101 ? -7.146 14.132 8.293 1.00 85.81 101 PHE A C 1
ATOM 805 O O . PHE A 1 101 ? -7.929 13.623 7.488 1.00 85.81 101 PHE A O 1
ATOM 812 N N . THR A 1 102 ? -7.507 15.072 9.159 1.00 81.62 102 THR A N 1
ATOM 813 C CA . THR A 1 102 ? -8.817 15.720 9.149 1.00 81.62 102 THR A CA 1
ATOM 814 C C . THR A 1 102 ? -8.931 16.683 7.962 1.00 81.62 102 THR A C 1
ATOM 816 O O . THR A 1 102 ? -7.953 17.010 7.283 1.00 81.62 102 THR A O 1
ATOM 819 N N . THR A 1 103 ? -10.133 17.204 7.721 1.00 81.19 103 THR A N 1
ATOM 820 C CA . THR A 1 103 ? -10.352 18.275 6.734 1.00 81.19 103 THR A CA 1
ATOM 821 C C . THR A 1 103 ? -9.633 19.579 7.098 1.00 81.19 103 THR A C 1
ATOM 823 O O . THR A 1 103 ? -9.320 20.355 6.197 1.00 81.19 103 THR A O 1
ATOM 826 N N . SER A 1 104 ? -9.319 19.800 8.382 1.00 84.25 104 SER A N 1
ATOM 827 C CA . SER A 1 104 ? -8.478 20.900 8.880 1.00 84.25 104 SER A CA 1
ATOM 828 C C . SER A 1 104 ? -6.972 20.657 8.697 1.00 84.25 104 SER A C 1
ATOM 830 O O . SER A 1 104 ? -6.177 21.516 9.066 1.00 84.25 104 SER A O 1
ATOM 832 N N . ASN A 1 105 ? -6.569 19.530 8.091 1.00 82.44 105 ASN A N 1
ATOM 833 C CA . ASN A 1 105 ? -5.174 19.111 7.921 1.00 82.44 105 ASN A CA 1
ATOM 834 C C . ASN A 1 105 ? -4.446 18.837 9.253 1.00 82.44 105 ASN A C 1
ATOM 836 O O . ASN A 1 105 ? -3.217 18.872 9.321 1.00 82.44 105 ASN A O 1
ATOM 840 N N . GLU A 1 106 ? -5.204 18.535 10.304 1.00 86.69 106 GLU A N 1
ATOM 841 C CA . GLU A 1 106 ? -4.673 18.040 11.570 1.00 86.69 106 GLU A CA 1
ATOM 842 C C . GLU A 1 106 ? -4.517 16.523 11.490 1.00 86.69 106 GLU A C 1
ATOM 844 O O . GLU A 1 106 ? -5.348 15.826 10.903 1.00 86.69 106 GLU A O 1
ATOM 849 N N . SER A 1 107 ? -3.432 16.003 12.059 1.00 89.56 107 SER A N 1
ATOM 850 C CA . SER A 1 107 ? -3.154 14.571 12.054 1.00 89.56 107 SER A CA 1
ATOM 851 C C . SER A 1 107 ? -3.580 13.920 13.366 1.00 89.56 107 SER A C 1
ATOM 853 O O . SER A 1 107 ? -3.135 14.343 14.433 1.00 89.56 107 SER A O 1
ATOM 855 N N . VAL A 1 108 ? -4.344 12.836 13.279 1.00 90.19 108 VAL A N 1
ATOM 856 C CA . VAL A 1 108 ? -4.662 11.948 14.400 1.00 90.19 108 VAL A CA 1
ATOM 857 C C . VAL A 1 108 ? -3.944 10.622 14.193 1.00 90.19 108 VAL A C 1
ATOM 859 O O . VAL A 1 108 ? -4.109 9.967 13.163 1.00 90.19 108 VAL A O 1
ATOM 862 N N . VAL A 1 109 ? -3.157 10.213 15.190 1.00 90.31 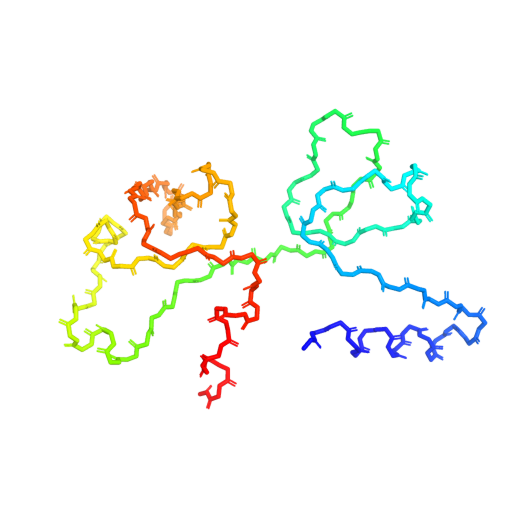109 VAL A N 1
ATOM 863 C CA . VAL A 1 109 ? -2.531 8.887 15.208 1.00 90.31 109 VAL A CA 1
ATOM 864 C C . VAL A 1 109 ? -3.444 7.910 15.941 1.00 90.31 109 VAL A C 1
ATOM 866 O O . VAL A 1 109 ? -3.697 8.024 17.148 1.00 90.31 109 VAL A O 1
ATOM 869 N N . VAL A 1 110 ? -3.929 6.919 15.203 1.00 88.69 110 VAL A N 1
ATOM 870 C CA . VAL A 1 110 ? -4.670 5.775 15.729 1.00 88.69 110 VAL A CA 1
ATOM 871 C C . VAL A 1 110 ? -3.671 4.642 15.912 1.00 88.69 110 VAL A C 1
ATOM 873 O O . VAL A 1 110 ? -3.399 3.872 14.989 1.00 88.69 110 VAL A O 1
ATOM 876 N N . ALA A 1 111 ? -3.098 4.579 17.111 1.00 83.06 111 ALA A N 1
ATOM 877 C CA . ALA A 1 111 ? -2.177 3.523 17.498 1.00 83.06 111 ALA A CA 1
ATOM 878 C C . ALA A 1 111 ? -2.922 2.307 18.053 1.00 83.06 111 ALA A C 1
ATOM 880 O O . ALA A 1 111 ? -4.020 2.429 18.603 1.00 83.06 111 ALA A O 1
ATOM 881 N N . GLY A 1 112 ? -2.307 1.132 17.946 1.00 73.56 112 GLY A N 1
ATOM 882 C CA . GLY A 1 112 ? -2.753 -0.049 18.684 1.00 73.56 112 GLY A CA 1
ATOM 883 C C . GLY A 1 112 ? -2.581 -1.359 17.931 1.00 73.56 112 GLY A C 1
ATOM 884 O O . GLY A 1 112 ? -2.204 -1.396 16.762 1.00 73.56 112 GLY A O 1
ATOM 885 N N . HIS A 1 113 ? -2.920 -2.454 18.603 1.00 69.25 113 HIS A N 1
ATOM 886 C CA . HIS A 1 113 ? -2.782 -3.793 18.050 1.00 69.25 113 HIS A CA 1
ATOM 887 C C . HIS A 1 113 ? -3.863 -4.093 17.001 1.00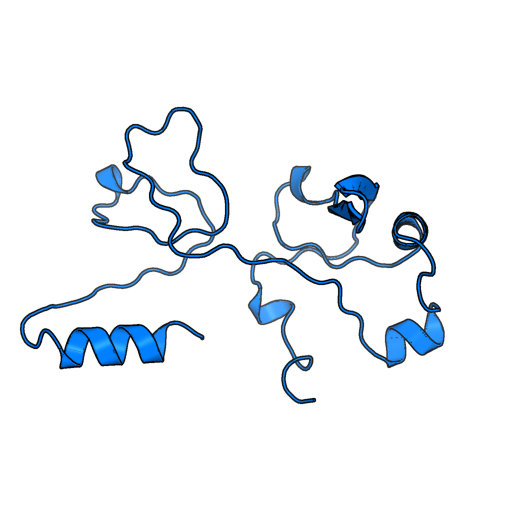 69.25 113 HIS A C 1
ATOM 889 O O . HIS A 1 113 ? -5.038 -3.778 17.186 1.00 69.25 113 HIS A O 1
ATOM 895 N N . SER A 1 114 ? -3.460 -4.753 15.917 1.00 77.94 114 SER A N 1
ATOM 896 C CA . SER A 1 114 ? -4.369 -5.438 15.004 1.00 77.94 114 SER A CA 1
ATOM 897 C C . SER A 1 114 ? -4.113 -6.935 15.077 1.00 77.94 114 SER A C 1
ATOM 899 O O . SER A 1 114 ? -2.962 -7.375 15.095 1.00 77.94 114 SER A O 1
ATOM 901 N N . ARG A 1 115 ? -5.207 -7.699 15.097 1.00 80.44 115 ARG A N 1
ATOM 902 C CA . ARG A 1 115 ? -5.190 -9.162 15.177 1.00 80.44 115 ARG A CA 1
ATOM 903 C C . ARG A 1 115 ? -4.863 -9.822 13.838 1.00 80.44 115 ARG A C 1
ATOM 905 O O . ARG A 1 115 ? -4.514 -10.996 13.832 1.00 80.44 115 ARG A O 1
ATOM 912 N N . ILE A 1 116 ? -5.021 -9.099 12.726 1.00 83.44 116 ILE A N 1
ATOM 913 C CA . ILE A 1 116 ? -4.859 -9.633 11.371 1.00 83.44 116 ILE A CA 1
ATOM 914 C C . ILE A 1 116 ? -4.105 -8.616 10.520 1.00 83.44 116 ILE A C 1
ATOM 916 O O . ILE A 1 116 ? -4.479 -7.445 10.437 1.00 83.44 116 ILE A O 1
ATOM 920 N N . ARG A 1 117 ? -3.048 -9.088 9.862 1.00 84.00 117 ARG A N 1
ATOM 921 C CA . ARG A 1 117 ? -2.255 -8.307 8.915 1.00 84.00 117 ARG A CA 1
ATOM 922 C C . ARG A 1 117 ? -2.234 -9.014 7.572 1.00 84.00 117 ARG A C 1
ATOM 924 O O . ARG A 1 117 ? -2.219 -10.241 7.532 1.00 84.00 117 ARG A O 1
ATOM 931 N N . PHE A 1 118 ? -2.200 -8.230 6.509 1.00 84.12 118 PHE A N 1
ATOM 932 C CA . PHE A 1 118 ? -2.137 -8.713 5.139 1.00 84.12 118 PHE A CA 1
ATOM 933 C C . PHE A 1 118 ? -0.940 -8.083 4.447 1.00 84.12 118 PHE A C 1
ATOM 935 O O . PHE A 1 118 ? -0.658 -6.903 4.633 1.00 84.12 118 PHE A O 1
ATOM 942 N N . ASP A 1 119 ? -0.252 -8.857 3.629 1.00 82.19 119 ASP A N 1
ATOM 943 C CA . ASP A 1 119 ? 0.752 -8.383 2.679 1.00 82.19 119 ASP A CA 1
ATOM 944 C C . ASP A 1 119 ? 0.184 -8.182 1.274 1.00 82.19 119 ASP A C 1
ATOM 946 O O . ASP A 1 119 ? 0.868 -7.618 0.435 1.00 82.19 119 ASP A O 1
ATOM 950 N N . SER A 1 120 ? -1.066 -8.583 1.028 1.00 81.06 120 SER A N 1
ATOM 951 C CA . SER A 1 120 ? -1.749 -8.411 -0.253 1.00 81.06 120 SER A CA 1
ATOM 952 C C . SER A 1 120 ? -2.998 -7.544 -0.114 1.00 81.06 120 SER A C 1
ATOM 954 O O . SER A 1 120 ? -3.911 -7.845 0.658 1.00 81.06 120 SER A O 1
ATOM 956 N N . GLY A 1 121 ? -3.058 -6.466 -0.902 1.00 76.69 121 GLY A N 1
ATOM 957 C CA . GLY A 1 121 ? -4.222 -5.583 -0.950 1.00 76.69 121 GLY A CA 1
ATOM 958 C C . GLY A 1 121 ? -5.451 -6.279 -1.538 1.00 76.69 121 GLY A C 1
ATOM 959 O O . GLY A 1 121 ? -6.570 -5.985 -1.133 1.00 76.69 121 GLY A O 1
ATOM 960 N 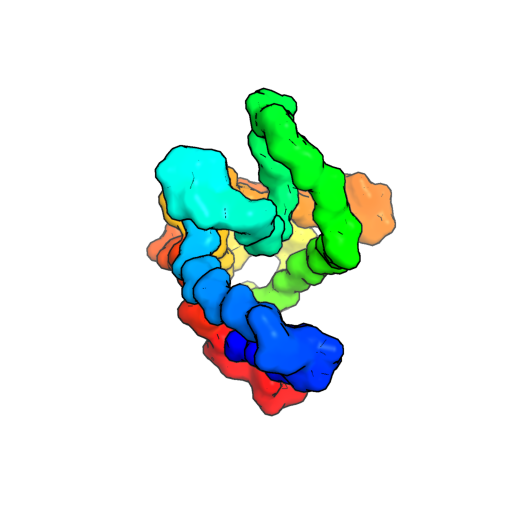N . GLU A 1 122 ? -5.253 -7.252 -2.433 1.00 76.00 122 GLU A N 1
ATOM 961 C CA . GLU A 1 122 ? -6.333 -8.074 -2.995 1.00 76.00 122 GLU A CA 1
ATOM 962 C C . GLU A 1 122 ? -7.012 -8.928 -1.920 1.00 76.00 122 GLU A C 1
ATOM 964 O O . GLU A 1 122 ? -8.228 -9.085 -1.941 1.00 76.00 122 GLU A O 1
ATOM 969 N N . ALA A 1 123 ? -6.255 -9.401 -0.925 1.00 77.81 123 ALA A N 1
ATOM 970 C CA . ALA A 1 123 ? -6.813 -10.154 0.195 1.00 77.81 123 ALA A CA 1
ATOM 971 C C . ALA A 1 123 ? -7.702 -9.293 1.114 1.00 77.81 123 ALA A C 1
ATOM 973 O O . ALA A 1 123 ? -8.615 -9.819 1.747 1.00 77.81 123 ALA A O 1
ATOM 974 N N . ILE A 1 124 ? -7.460 -7.977 1.172 1.00 74.44 124 ILE A N 1
ATOM 975 C CA . ILE A 1 124 ? -8.322 -7.015 1.883 1.00 74.44 124 ILE A CA 1
ATOM 976 C C . ILE A 1 124 ? -9.520 -6.598 1.006 1.00 74.44 124 ILE A C 1
ATOM 978 O O . ILE A 1 124 ? -10.569 -6.215 1.523 1.00 74.44 124 ILE A O 1
ATOM 982 N N . ALA A 1 125 ? -9.378 -6.666 -0.319 1.00 70.19 125 ALA A N 1
ATOM 983 C CA . ALA A 1 125 ? -10.331 -6.131 -1.285 1.00 70.19 125 ALA A CA 1
ATOM 984 C C . ALA A 1 125 ? -11.178 -7.221 -1.981 1.00 70.19 125 ALA A C 1
ATOM 986 O O . ALA A 1 125 ? -11.031 -7.419 -3.187 1.00 70.19 125 ALA A O 1
ATOM 987 N N . PRO A 1 126 ? -12.082 -7.937 -1.278 1.00 53.91 126 PRO A N 1
ATOM 988 C CA . PRO A 1 126 ? -13.474 -8.020 -1.791 1.00 53.91 126 PRO A CA 1
ATOM 989 C C . PRO A 1 126 ? -14.566 -8.205 -0.699 1.00 53.91 126 PRO A C 1
ATOM 991 O O . PRO A 1 126 ? -14.274 -8.827 0.321 1.00 53.91 126 PRO A O 1
ATOM 994 N N . PRO A 1 127 ? -15.841 -7.748 -0.863 1.00 48.94 127 PRO A N 1
ATOM 995 C CA . PRO A 1 127 ? -16.557 -7.248 -2.047 1.00 48.94 127 PRO A CA 1
ATOM 996 C C . PRO A 1 127 ? -16.963 -5.754 -1.948 1.00 48.94 127 PRO A C 1
ATOM 998 O O . PRO A 1 127 ? -18.110 -5.391 -2.186 1.00 48.94 127 PRO A O 1
ATOM 1001 N N . LEU A 1 128 ? -16.035 -4.849 -1.626 1.00 45.97 128 LEU A N 1
ATOM 1002 C CA . LEU A 1 128 ? -16.321 -3.398 -1.617 1.00 45.97 128 LEU A CA 1
ATOM 1003 C C . LEU A 1 128 ? -16.412 -2.767 -3.026 1.00 45.97 128 LEU A C 1
ATOM 1005 O O . LEU A 1 128 ? -16.712 -1.586 -3.149 1.00 45.97 128 LEU A O 1
ATOM 1009 N N . LEU A 1 129 ? -16.161 -3.545 -4.086 1.00 41.34 129 LEU A N 1
ATOM 1010 C CA . LEU A 1 129 ? -16.194 -3.111 -5.493 1.00 41.34 129 LEU A CA 1
ATOM 1011 C C . LEU A 1 129 ? -17.422 -3.634 -6.272 1.00 41.34 129 LEU A C 1
ATOM 1013 O O . LEU A 1 129 ? -17.427 -3.571 -7.498 1.00 41.34 129 LEU A O 1
ATOM 1017 N N . GLN A 1 130 ? -18.437 -4.181 -5.589 1.00 34.03 130 GLN A N 1
ATOM 1018 C CA . GLN A 1 130 ? -19.695 -4.637 -6.212 1.00 34.03 130 GLN A CA 1
ATOM 1019 C C . GLN A 1 130 ? -20.937 -3.818 -5.806 1.00 34.03 130 GLN A C 1
ATOM 1021 O O . GLN A 1 130 ? -22.054 -4.258 -6.073 1.00 34.03 130 GLN A O 1
ATOM 1026 N N . ALA A 1 131 ? -20.762 -2.650 -5.182 1.00 35.41 131 ALA A N 1
ATOM 1027 C CA . ALA A 1 131 ? -21.853 -1.732 -4.838 1.00 35.41 131 ALA A CA 1
ATOM 1028 C C . ALA A 1 131 ? -21.829 -0.478 -5.718 1.00 35.41 131 ALA A C 1
ATOM 1030 O O . ALA A 1 131 ? -20.710 0.011 -6.001 1.00 35.41 131 ALA A O 1
#

pLDDT: mean 82.41, std 12.47, range [34.03, 97.44]

Solvent-accessible surface area (backbone atoms only — not comparable to full-atom values): 9306 Å² total; per-residue (Å²): 127,88,58,58,69,58,54,53,52,49,42,72,75,36,82,87,62,85,83,87,85,85,91,71,93,69,93,71,60,41,76,86,72,70,48,94,74,86,88,77,91,78,80,78,65,91,86,55,92,67,91,83,75,91,87,76,89,83,80,89,79,90,82,78,55,69,71,53,36,74,75,72,51,76,73,90,50,78,72,50,54,59,80,48,92,52,81,31,68,43,84,54,84,82,46,51,53,44,80,44,68,48,98,88,70,48,77,48,77,36,61,60,91,56,96,48,68,34,86,47,71,66,80,73,61,70,75,84,84,80,118

Nearest PDB structures (foldseek):
  3hhf-assembly1_B  TM=6.899E-01  e=4.484E-02  Neisseria meningitidis serogroup B